Protein AF-A0A2V9G116-F1 (afdb_monomer_lite)

pLDDT: mean 85.33, std 14.87, range [39.41, 98.75]

Radius of gyration: 18.37 Å; chains: 1; bounding box: 46×44×52 Å

Sequence (158 aa):
MAGVRDARHLWVTPKASILTVVIGGFFIFPLTQMLLRLPGRRASLSRENPFNSLGMQIAFVLPFSMLLLVPVGLYNLNWFFPALMVLLGAHYLPFATLYGMPLFLYLAGILIAMGVVIAHYFSRTFSLGAWIAGLALFAFAWIGRSIATGEASAPSTH

Secondary structure (DSSP, 8-state):
--SSS-HHHHTTSHHHHHHHHHHHHHHHHHHHHHHHHTTT---SPPTT-TTHHHHHHHHHHHHHHGGGHHHHHHH-GGGHHHHHHHHHHHHHHHHHHHH--THHHHHHHHHHHHHHHHHHH-TT-TTHHHHHHHHHHHHHHHHHHHHHHHHHHS----

Foldseek 3Di:
DDDDPPPVVLCPDLVNVVVCCLVCLLCVVVVQCVVCPVVVDHPADDPPQPCRVVVVVLSVQLNVVLVVLVVVCVVAVLLSLLVSLQSVLVSLPVVCVSVVPCLSVVLSVQSNVVSVCCVPPVSVDNCPSVVSNVVSVVVSVVVVVVVVVVVVPDPPPD

Structure (mmCIF, N/CA/C/O backbone):
data_AF-A0A2V9G116-F1
#
_entry.id   AF-A0A2V9G116-F1
#
loop_
_atom_site.group_PDB
_atom_site.id
_atom_site.type_symbol
_atom_site.label_atom_id
_atom_site.label_alt_id
_atom_site.label_comp_id
_atom_site.label_asym_id
_atom_site.label_entity_id
_atom_site.label_seq_id
_atom_site.pdbx_PDB_ins_code
_atom_site.Cartn_x
_atom_site.Cartn_y
_atom_site.Cartn_z
_atom_site.occupancy
_atom_site.B_iso_or_equiv
_atom_site.auth_seq_id
_atom_site.auth_comp_id
_atom_site.auth_asym_id
_atom_site.auth_atom_id
_atom_site.pdbx_PDB_model_num
ATOM 1 N N . MET A 1 1 ? 15.321 29.891 -25.643 1.00 39.41 1 MET A N 1
ATOM 2 C CA . MET A 1 1 ? 13.952 29.509 -25.233 1.00 39.41 1 MET A CA 1
ATOM 3 C C . MET A 1 1 ? 13.977 28.070 -24.732 1.00 39.41 1 MET A C 1
ATOM 5 O O . MET A 1 1 ? 13.790 27.144 -25.506 1.00 39.41 1 MET A O 1
ATOM 9 N N . ALA A 1 2 ? 14.302 27.890 -23.454 1.00 49.66 2 ALA A N 1
ATOM 10 C CA . ALA A 1 2 ? 14.357 26.599 -22.774 1.00 49.66 2 ALA A CA 1
ATOM 11 C C . ALA A 1 2 ? 13.338 26.626 -21.626 1.00 49.66 2 ALA A C 1
ATOM 13 O O . ALA A 1 2 ? 13.222 27.657 -20.967 1.00 49.66 2 ALA A O 1
ATOM 14 N N . GLY A 1 3 ? 12.616 25.524 -21.393 1.00 50.41 3 GLY A N 1
ATOM 15 C CA . GLY A 1 3 ? 11.986 25.292 -20.085 1.00 50.41 3 GLY A CA 1
ATOM 16 C C . GLY A 1 3 ? 10.472 25.075 -20.000 1.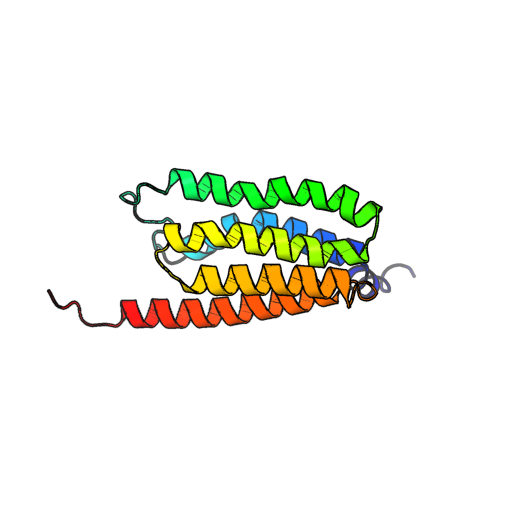00 50.41 3 GLY A C 1
ATOM 17 O O . GLY A 1 3 ? 9.950 25.189 -18.900 1.00 50.41 3 GLY A O 1
ATOM 18 N N . VAL A 1 4 ? 9.742 24.744 -21.078 1.00 53.97 4 VAL A N 1
ATOM 19 C CA . VAL A 1 4 ? 8.280 24.470 -20.968 1.00 53.97 4 VAL A CA 1
ATOM 20 C C . VAL A 1 4 ? 7.857 23.074 -21.472 1.00 53.97 4 VAL A C 1
ATOM 22 O O . VAL A 1 4 ? 6.670 22.778 -21.539 1.00 53.97 4 VAL A O 1
ATOM 25 N N . ARG A 1 5 ? 8.783 22.159 -21.808 1.00 51.56 5 ARG A N 1
ATOM 26 C CA . ARG A 1 5 ? 8.401 20.864 -22.422 1.00 51.56 5 ARG A CA 1
ATOM 27 C C . ARG A 1 5 ? 8.287 19.650 -21.493 1.00 51.56 5 ARG A C 1
ATOM 29 O O . ARG A 1 5 ? 7.553 18.731 -21.839 1.00 51.56 5 ARG A O 1
ATOM 36 N N . ASP A 1 6 ? 8.858 19.642 -20.292 1.00 50.06 6 ASP A N 1
ATOM 37 C CA . ASP A 1 6 ? 9.148 18.334 -19.668 1.00 50.06 6 ASP A CA 1
ATOM 38 C C . ASP A 1 6 ? 8.354 17.989 -18.408 1.00 50.06 6 ASP A C 1
ATOM 40 O O . ASP A 1 6 ? 8.608 16.965 -17.776 1.00 50.06 6 ASP A O 1
ATOM 44 N N . ALA A 1 7 ? 7.319 18.762 -18.068 1.00 49.69 7 ALA A N 1
ATOM 45 C CA . ALA A 1 7 ? 6.435 18.370 -16.975 1.00 49.69 7 ALA A CA 1
ATOM 46 C C . ALA A 1 7 ? 5.630 17.111 -17.323 1.00 49.69 7 ALA A C 1
ATOM 48 O O . ALA A 1 7 ? 5.372 16.324 -16.440 1.00 49.69 7 ALA A O 1
ATOM 49 N N . ARG A 1 8 ? 5.252 16.853 -18.582 1.00 45.34 8 ARG A N 1
ATOM 50 C CA . ARG A 1 8 ? 4.413 15.678 -18.914 1.00 45.34 8 ARG A CA 1
ATOM 51 C C . ARG A 1 8 ? 5.204 14.371 -18.984 1.00 45.34 8 ARG A C 1
ATOM 53 O O . ARG A 1 8 ? 4.679 13.330 -18.612 1.00 45.34 8 ARG A O 1
ATOM 60 N N . HIS A 1 9 ? 6.467 14.423 -19.409 1.00 48.75 9 HIS A N 1
ATOM 61 C CA . HIS A 1 9 ? 7.314 13.232 -19.513 1.00 48.75 9 HIS A CA 1
ATOM 62 C C . HIS A 1 9 ? 7.732 12.692 -18.145 1.00 48.75 9 HIS A C 1
ATOM 64 O O . HIS A 1 9 ? 7.753 11.476 -17.974 1.00 48.75 9 HIS A O 1
ATOM 70 N N . LEU A 1 10 ? 7.969 13.565 -17.156 1.00 46.88 10 LEU A N 1
ATOM 71 C CA . LEU A 1 10 ? 8.268 13.163 -15.777 1.00 46.88 10 LEU A CA 1
ATOM 72 C C . LEU A 1 10 ? 7.198 12.217 -15.210 1.00 46.88 10 LEU A C 1
ATOM 74 O O . LEU A 1 10 ? 7.551 11.178 -14.665 1.00 46.88 10 LEU A O 1
ATOM 78 N N . TRP A 1 11 ? 5.910 12.502 -15.425 1.00 48.00 11 TRP A N 1
ATOM 79 C CA . TRP A 1 11 ? 4.781 11.779 -14.816 1.00 48.00 11 TRP A CA 1
ATOM 80 C C . TRP A 1 11 ? 4.504 10.417 -15.463 1.00 48.00 11 TRP A C 1
ATOM 82 O O . TRP A 1 11 ? 3.747 9.620 -14.917 1.00 48.00 11 TRP A O 1
ATOM 92 N N . VAL A 1 12 ? 5.128 10.138 -16.609 1.00 61.66 12 VAL A N 1
ATOM 93 C CA . VAL A 1 12 ? 4.943 8.896 -17.378 1.00 61.66 12 VAL A CA 1
ATOM 94 C C . VAL A 1 12 ? 6.186 7.995 -17.288 1.00 61.66 12 VAL A C 1
ATOM 96 O O . VAL A 1 12 ? 6.236 6.929 -17.896 1.00 61.66 12 VAL A O 1
ATOM 99 N N . THR A 1 13 ? 7.205 8.372 -16.504 1.00 84.19 13 THR A N 1
ATOM 100 C CA . THR A 1 13 ? 8.379 7.507 -16.306 1.00 84.19 13 THR A CA 1
ATOM 101 C C . THR A 1 13 ? 8.172 6.499 -15.170 1.00 84.19 13 THR A C 1
ATOM 103 O O . THR A 1 13 ? 7.653 6.868 -14.112 1.00 84.19 13 THR A O 1
ATOM 106 N N . PRO A 1 14 ? 8.678 5.256 -15.304 1.00 88.31 14 PRO A N 1
ATOM 107 C CA . PRO A 1 14 ? 8.683 4.282 -14.212 1.00 88.31 14 PRO A CA 1
ATOM 108 C C . PRO A 1 14 ? 9.304 4.801 -12.912 1.00 88.31 14 PRO A C 1
ATOM 110 O O . PRO A 1 14 ? 8.814 4.515 -11.822 1.00 88.31 14 PRO A O 1
ATOM 113 N N . LYS A 1 15 ? 10.357 5.621 -13.028 1.00 90.06 15 LYS A N 1
ATOM 114 C CA . LYS A 1 15 ? 11.032 6.245 -11.883 1.00 90.06 15 LYS A CA 1
ATOM 115 C C . LYS A 1 15 ? 10.099 7.165 -11.103 1.00 90.06 15 LYS A C 1
ATOM 117 O O . LYS A 1 15 ? 10.081 7.088 -9.879 1.00 90.06 15 LYS A O 1
ATOM 122 N N . ALA A 1 16 ? 9.323 8.004 -11.787 1.00 90.19 16 ALA A N 1
ATOM 123 C CA . ALA A 1 16 ? 8.370 8.876 -11.114 1.00 90.19 16 ALA A CA 1
ATOM 124 C C . ALA A 1 16 ? 7.264 8.074 -10.429 1.00 90.19 16 ALA A C 1
ATOM 126 O O . ALA A 1 16 ? 6.972 8.349 -9.274 1.00 90.19 16 ALA A O 1
ATOM 127 N N . SER A 1 17 ? 6.717 7.036 -11.073 1.00 90.88 17 SER A N 1
ATOM 128 C CA . SER A 1 17 ? 5.700 6.180 -10.444 1.00 90.88 17 SER A CA 1
ATOM 129 C C . SER A 1 17 ? 6.214 5.507 -9.165 1.00 90.88 17 SER A C 1
ATOM 131 O O . SER A 1 17 ? 5.516 5.494 -8.151 1.00 90.88 17 SER A O 1
ATOM 133 N N . ILE A 1 18 ? 7.449 4.992 -9.193 1.00 93.81 18 ILE A N 1
ATOM 134 C CA . ILE A 1 18 ? 8.110 4.399 -8.022 1.00 93.81 18 ILE A CA 1
ATOM 135 C C . ILE A 1 18 ? 8.320 5.452 -6.932 1.00 93.81 18 ILE A C 1
ATOM 137 O O . ILE A 1 18 ? 7.982 5.223 -5.773 1.00 93.81 18 ILE A O 1
ATOM 141 N N . LEU A 1 19 ? 8.841 6.625 -7.291 1.00 93.00 19 LEU A N 1
ATOM 142 C CA . LEU A 1 19 ? 9.098 7.689 -6.327 1.00 93.00 19 LEU A CA 1
ATOM 143 C C . LEU A 1 19 ? 7.800 8.181 -5.676 1.00 93.00 19 LEU A C 1
ATOM 145 O O . LEU A 1 19 ? 7.748 8.340 -4.459 1.00 93.00 19 LEU A O 1
ATOM 149 N N . THR A 1 20 ? 6.739 8.360 -6.466 1.00 92.69 20 THR A N 1
ATOM 150 C CA . THR A 1 20 ? 5.417 8.754 -5.974 1.00 92.69 20 THR A CA 1
ATOM 151 C C . THR A 1 20 ? 4.873 7.742 -4.974 1.00 92.69 20 THR A C 1
ATOM 153 O O . THR A 1 20 ? 4.406 8.157 -3.916 1.00 92.69 20 THR A O 1
ATOM 156 N N . VAL A 1 21 ? 4.948 6.435 -5.256 1.00 92.69 21 VAL A N 1
ATOM 157 C CA . VAL A 1 21 ? 4.412 5.427 -4.326 1.00 92.69 21 VAL A CA 1
ATOM 158 C C . VAL A 1 21 ? 5.276 5.272 -3.074 1.00 92.69 21 VAL A C 1
ATOM 160 O O . VAL A 1 21 ? 4.731 5.100 -1.989 1.00 92.69 21 VAL A O 1
ATOM 163 N N . VAL A 1 22 ? 6.604 5.390 -3.186 1.00 92.38 22 VAL A N 1
ATOM 164 C CA . VAL A 1 22 ? 7.515 5.306 -2.032 1.00 92.38 22 VAL A CA 1
ATOM 165 C C . VAL A 1 22 ? 7.343 6.508 -1.112 1.00 92.38 22 VAL A C 1
ATOM 167 O O . VAL A 1 22 ? 7.107 6.333 0.082 1.00 92.38 22 VAL A O 1
ATOM 170 N N . ILE A 1 23 ? 7.400 7.726 -1.656 1.00 91.94 23 ILE A N 1
ATOM 171 C CA . ILE A 1 23 ? 7.212 8.945 -0.862 1.00 91.94 23 ILE A CA 1
ATOM 172 C C . ILE A 1 23 ? 5.778 8.996 -0.329 1.00 91.94 23 ILE A C 1
ATOM 174 O O . ILE A 1 23 ? 5.571 9.176 0.869 1.00 91.94 23 ILE A O 1
ATOM 178 N N . GLY A 1 24 ? 4.781 8.791 -1.192 1.00 90.12 24 GLY A N 1
ATOM 179 C CA . GLY A 1 24 ? 3.375 8.810 -0.797 1.00 90.12 24 GLY A CA 1
ATOM 180 C C . GLY A 1 24 ? 3.067 7.782 0.290 1.00 90.12 24 GLY A C 1
ATOM 181 O O . GLY A 1 24 ? 2.456 8.127 1.298 1.00 90.12 24 GLY A O 1
ATOM 182 N N . GLY A 1 25 ? 3.549 6.547 0.132 1.00 88.38 25 GLY A N 1
ATOM 183 C CA . GLY A 1 25 ? 3.375 5.472 1.106 1.00 88.38 25 GLY A CA 1
ATOM 184 C C . GLY A 1 25 ? 4.068 5.747 2.440 1.00 88.38 25 GLY A C 1
ATOM 185 O O . GLY A 1 25 ? 3.494 5.467 3.487 1.00 88.38 25 GLY A O 1
ATOM 186 N N . PHE A 1 26 ? 5.256 6.357 2.432 1.00 88.75 26 PHE A N 1
ATOM 187 C CA . PHE A 1 26 ? 5.960 6.711 3.668 1.00 88.75 26 PHE A CA 1
ATOM 188 C C . PHE A 1 26 ? 5.223 7.796 4.465 1.00 88.75 26 PHE A C 1
ATOM 190 O O . PHE A 1 26 ? 5.105 7.720 5.688 1.00 88.75 26 PHE A O 1
ATOM 197 N N . PHE A 1 27 ? 4.686 8.803 3.772 1.00 89.38 27 PHE A N 1
ATOM 198 C CA . PHE A 1 27 ? 4.029 9.941 4.415 1.00 89.38 27 PHE A CA 1
ATOM 199 C C . PHE A 1 27 ? 2.525 9.750 4.651 1.00 89.38 27 PHE A C 1
ATOM 201 O O . PHE A 1 27 ? 1.918 10.577 5.332 1.00 89.38 27 PHE A O 1
ATOM 208 N N . ILE A 1 28 ? 1.906 8.669 4.166 1.00 88.31 28 ILE A N 1
ATOM 209 C CA . ILE A 1 28 ? 0.450 8.494 4.269 1.00 88.31 28 ILE A CA 1
ATOM 210 C C . ILE A 1 28 ? -0.043 8.498 5.720 1.00 88.31 28 ILE A C 1
ATOM 212 O O . ILE A 1 28 ? -1.026 9.168 6.036 1.00 88.31 28 ILE A O 1
ATOM 216 N N . PHE A 1 29 ? 0.655 7.810 6.626 1.00 84.50 29 PHE A N 1
ATOM 217 C CA . PHE A 1 29 ? 0.275 7.732 8.034 1.00 84.50 29 PHE A CA 1
ATOM 218 C C . PHE A 1 29 ? 0.402 9.078 8.765 1.00 84.50 29 PHE A C 1
ATOM 220 O O . PHE A 1 29 ? -0.604 9.525 9.325 1.00 84.50 29 PHE A O 1
ATOM 227 N N . PRO A 1 30 ? 1.562 9.772 8.760 1.00 85.38 30 PRO A N 1
ATOM 228 C CA . PRO A 1 30 ? 1.671 11.065 9.431 1.00 85.38 30 PRO A CA 1
ATOM 229 C C . PRO A 1 30 ? 0.723 12.113 8.834 1.00 85.38 30 PRO A C 1
ATOM 231 O O . PRO A 1 30 ? 0.123 12.879 9.589 1.00 85.38 30 PRO A O 1
ATOM 234 N N . LEU A 1 31 ? 0.508 12.108 7.513 1.00 87.31 31 LEU A N 1
ATOM 235 C CA . LEU A 1 31 ? -0.465 12.996 6.872 1.00 87.31 31 LEU A CA 1
ATOM 236 C C . LEU A 1 31 ? -1.895 12.686 7.322 1.00 87.31 31 LEU A C 1
ATOM 238 O O . LEU A 1 31 ? -2.632 13.601 7.683 1.00 87.31 31 LEU A O 1
ATOM 242 N N . THR A 1 32 ? -2.276 11.409 7.380 1.00 84.62 32 THR A N 1
ATOM 243 C CA . THR A 1 32 ? -3.601 10.998 7.870 1.00 84.62 32 THR A CA 1
ATOM 244 C C . THR A 1 32 ? -3.800 11.410 9.327 1.00 84.62 32 THR A C 1
ATOM 246 O O . THR A 1 32 ? -4.832 11.981 9.671 1.00 84.62 32 THR A O 1
ATOM 249 N N . GLN A 1 33 ? -2.799 11.199 10.185 1.00 82.94 33 GLN A N 1
ATOM 250 C CA . GLN A 1 33 ? -2.839 11.635 11.584 1.00 82.94 33 GLN A CA 1
ATOM 251 C C . GLN A 1 33 ? -2.988 13.155 11.712 1.00 82.94 33 GLN A C 1
ATOM 253 O O . GLN A 1 33 ? -3.760 13.621 12.549 1.00 82.94 33 GLN A O 1
ATOM 258 N N . MET A 1 34 ? -2.285 13.932 10.885 1.00 86.00 34 MET A N 1
ATOM 259 C CA . MET A 1 34 ? -2.404 15.390 10.868 1.00 86.00 34 MET A CA 1
ATOM 260 C C . MET A 1 34 ? -3.811 15.828 10.445 1.00 86.00 34 MET A C 1
ATOM 262 O O . MET A 1 34 ? -4.439 16.623 11.142 1.00 86.00 34 MET A O 1
ATOM 266 N N . LEU A 1 35 ? -4.338 15.256 9.358 1.00 85.50 35 LEU A N 1
ATOM 267 C CA . LEU A 1 35 ? -5.672 15.567 8.839 1.00 85.50 35 LEU A CA 1
ATOM 268 C C . LEU A 1 35 ? -6.784 15.197 9.829 1.00 85.50 35 LEU A C 1
ATOM 270 O O . LEU A 1 35 ? -7.711 15.978 10.023 1.00 85.50 35 LEU A O 1
ATOM 274 N N . LEU A 1 36 ? -6.676 14.047 10.500 1.00 82.31 36 LEU A N 1
ATOM 275 C CA . LEU A 1 36 ? -7.649 13.601 11.505 1.00 82.31 36 LEU A CA 1
ATOM 276 C C . LEU A 1 36 ? -7.636 14.445 12.787 1.00 82.31 36 LEU A C 1
ATOM 278 O O . LEU A 1 36 ? -8.622 14.437 13.523 1.00 82.31 36 LEU A O 1
ATOM 282 N N . ARG A 1 37 ? -6.546 15.170 13.064 1.00 80.62 37 ARG A N 1
ATOM 283 C CA . ARG A 1 37 ? -6.446 16.081 14.214 1.00 80.62 37 ARG A CA 1
ATOM 284 C C . ARG A 1 37 ? -7.064 17.454 13.948 1.00 80.62 37 ARG A C 1
ATOM 286 O O . ARG A 1 37 ? -7.436 18.114 14.913 1.00 80.62 37 ARG A O 1
ATOM 293 N N . LEU A 1 38 ? -7.225 17.873 12.686 1.00 82.69 38 LEU A N 1
ATOM 294 C CA . LEU A 1 38 ? -7.829 19.171 12.338 1.00 82.69 38 LEU A CA 1
ATOM 295 C C . LEU A 1 38 ? -9.242 19.368 12.928 1.00 82.69 38 LEU A C 1
ATOM 297 O O . LEU A 1 38 ? -9.512 20.453 13.435 1.00 82.69 38 LEU A O 1
ATOM 301 N N . PRO A 1 39 ? -10.131 18.353 12.961 1.00 76.69 39 PRO A N 1
ATOM 302 C CA . PRO A 1 39 ? -11.451 18.463 13.587 1.00 76.69 39 PRO A CA 1
ATOM 303 C C . PRO A 1 39 ? -11.447 18.326 15.123 1.00 76.69 39 PRO A C 1
ATOM 305 O O . PRO A 1 39 ? -12.514 18.163 15.710 1.00 76.69 39 PRO A O 1
ATOM 308 N N . GLY A 1 40 ? -10.283 18.292 15.787 1.00 60.69 40 GLY A N 1
ATOM 309 C CA . GLY A 1 40 ? -10.174 18.135 17.246 1.00 60.69 40 GLY A CA 1
ATOM 310 C C . GLY A 1 40 ? -10.463 16.723 17.781 1.00 60.69 40 GLY A C 1
ATOM 311 O O . GLY A 1 40 ? -10.530 16.521 18.993 1.00 60.69 40 GLY A O 1
ATOM 312 N N . ARG A 1 41 ? -10.629 15.722 16.905 1.00 61.84 41 ARG A N 1
ATOM 313 C CA . ARG A 1 41 ? -10.866 14.323 17.298 1.00 61.84 41 ARG A CA 1
ATOM 314 C C . ARG A 1 41 ? -9.552 13.599 17.604 1.00 61.84 41 ARG A C 1
ATOM 316 O O . ARG A 1 41 ? -8.504 13.892 17.029 1.00 61.84 41 ARG A O 1
ATOM 323 N N . ARG A 1 42 ? -9.604 12.612 18.509 1.00 57.97 42 ARG A N 1
ATOM 324 C CA . ARG A 1 42 ? -8.471 11.704 18.753 1.00 57.97 42 ARG A CA 1
ATOM 325 C C . ARG A 1 42 ? -8.229 10.872 17.490 1.00 57.97 42 ARG A C 1
ATOM 327 O O . ARG A 1 42 ? -9.095 10.112 17.081 1.00 57.97 42 ARG A O 1
ATOM 334 N N . ALA A 1 43 ? -7.051 11.029 16.890 1.00 58.66 43 ALA A N 1
ATOM 335 C CA . ALA A 1 43 ? -6.625 10.295 15.695 1.00 58.66 43 ALA A CA 1
ATOM 336 C C . ALA A 1 43 ? -5.980 8.929 16.010 1.00 58.66 43 ALA A C 1
ATOM 338 O O . ALA A 1 43 ? -5.649 8.175 15.096 1.00 58.66 43 ALA A O 1
ATOM 339 N N . SER A 1 44 ? -5.774 8.617 17.296 1.00 63.22 44 SER A N 1
ATOM 340 C CA . SER A 1 44 ? -5.231 7.337 17.748 1.00 63.22 44 SER A CA 1
ATOM 341 C C . SER A 1 44 ? -6.347 6.358 18.101 1.00 63.22 44 SER A C 1
ATOM 343 O O . SER A 1 44 ? -7.422 6.763 18.545 1.00 63.22 44 SER A O 1
ATOM 345 N N . LEU A 1 45 ? -6.036 5.065 18.005 1.00 65.94 45 LEU A N 1
ATOM 346 C CA . LEU A 1 45 ? -6.779 4.009 18.692 1.00 65.94 45 LEU A CA 1
ATOM 347 C C . LEU A 1 45 ? -6.963 4.353 20.186 1.00 65.94 45 LEU A C 1
ATOM 349 O O . LEU A 1 45 ? -6.218 5.173 20.747 1.00 65.94 45 LEU A O 1
ATOM 353 N N . SER A 1 46 ? -7.968 3.748 20.832 1.00 64.19 46 SER A N 1
ATOM 354 C CA . SER A 1 46 ? -8.208 3.965 22.263 1.00 64.19 46 SER A CA 1
ATOM 355 C C . SER A 1 46 ? -6.939 3.638 23.056 1.00 64.19 46 SER A C 1
ATOM 357 O O . SER A 1 46 ? -6.214 2.698 22.732 1.00 64.19 46 SER A O 1
ATOM 359 N N . ARG A 1 47 ? -6.638 4.422 24.100 1.00 60.03 47 ARG A N 1
ATOM 360 C CA . ARG A 1 47 ? -5.453 4.177 24.946 1.00 60.03 47 ARG A CA 1
ATOM 361 C C . ARG A 1 47 ? -5.491 2.801 25.620 1.00 60.03 47 ARG A C 1
ATOM 363 O O . ARG A 1 47 ? -4.440 2.271 25.951 1.00 60.03 47 ARG A O 1
ATOM 370 N N . GLU A 1 48 ? -6.688 2.244 25.769 1.00 68.62 48 GLU A N 1
ATOM 371 C CA . GLU A 1 48 ? -6.966 0.924 26.336 1.00 68.62 48 GLU A CA 1
ATOM 372 C C . GLU A 1 48 ? -6.703 -0.227 25.355 1.00 68.62 48 GLU A C 1
ATOM 374 O O . GLU A 1 48 ? -6.677 -1.377 25.779 1.00 68.62 48 GLU A O 1
ATOM 379 N N . ASN A 1 49 ? -6.481 0.046 24.061 1.00 69.00 49 ASN A N 1
ATOM 380 C CA . ASN A 1 49 ? -6.161 -1.007 23.102 1.00 69.00 49 ASN A CA 1
ATOM 381 C C . ASN A 1 49 ? -4.752 -1.576 23.390 1.00 69.00 49 ASN A C 1
ATOM 383 O O . ASN A 1 49 ? -3.756 -0.861 23.198 1.00 69.00 49 ASN A O 1
ATOM 387 N N . PRO A 1 50 ? -4.634 -2.860 23.791 1.00 73.56 50 PRO A N 1
ATOM 388 C CA . PRO A 1 50 ? -3.348 -3.474 24.123 1.00 73.56 50 PRO A CA 1
ATOM 389 C C . PRO A 1 50 ? -2.406 -3.567 22.911 1.00 73.56 50 PRO A C 1
ATOM 391 O O . PRO A 1 50 ? -1.195 -3.716 23.071 1.00 73.56 50 PRO A O 1
ATOM 394 N N . PHE A 1 51 ? -2.931 -3.417 21.691 1.00 75.75 51 PHE A N 1
ATOM 395 C CA . PHE A 1 51 ? -2.182 -3.495 20.439 1.00 75.75 51 PHE A CA 1
ATOM 396 C C . PHE A 1 51 ? -1.660 -2.145 19.931 1.00 75.75 51 PHE A C 1
ATOM 398 O O . PHE A 1 51 ? -1.126 -2.080 18.827 1.00 75.75 51 PHE A O 1
ATOM 405 N N . ASN A 1 52 ? -1.742 -1.061 20.709 1.00 73.44 52 ASN A N 1
ATOM 406 C CA . ASN A 1 52 ? -1.224 0.248 20.282 1.00 73.44 52 ASN A CA 1
ATOM 407 C C . ASN A 1 52 ? 0.266 0.220 19.896 1.00 73.44 52 ASN A C 1
ATOM 409 O O . ASN A 1 52 ? 0.651 0.754 18.855 1.00 73.44 52 ASN A O 1
ATOM 413 N N . SER A 1 53 ? 1.099 -0.441 20.706 1.00 77.12 53 SER A N 1
ATOM 414 C CA . SER A 1 53 ? 2.527 -0.630 20.398 1.00 77.12 53 SER A CA 1
ATOM 415 C C . SER A 1 53 ? 2.723 -1.485 19.140 1.00 77.12 53 SER A C 1
ATOM 417 O O . SER A 1 53 ? 3.581 -1.193 18.306 1.00 77.12 53 SER A O 1
ATOM 419 N N . LEU A 1 54 ? 1.865 -2.493 18.950 1.00 81.75 54 LEU A N 1
ATOM 420 C CA . LEU A 1 54 ? 1.887 -3.359 17.776 1.00 81.75 54 LEU A CA 1
ATOM 421 C C . LEU A 1 54 ? 1.522 -2.588 16.499 1.00 81.75 54 LEU A C 1
ATOM 423 O O . LEU A 1 54 ? 2.173 -2.769 15.476 1.00 81.75 54 LEU A O 1
ATOM 427 N N . GLY A 1 55 ? 0.554 -1.670 16.562 1.00 81.62 55 GLY A N 1
ATOM 428 C CA . GLY A 1 55 ? 0.177 -0.812 15.436 1.00 81.62 55 GLY A CA 1
ATOM 429 C C . GLY A 1 55 ? 1.340 0.025 14.904 1.00 81.62 55 GLY A C 1
ATOM 430 O O . GLY A 1 55 ? 1.538 0.102 13.692 1.00 81.62 55 GLY A O 1
ATOM 431 N N . MET A 1 56 ? 2.159 0.584 15.800 1.00 81.88 56 MET A N 1
ATOM 432 C CA . MET A 1 56 ? 3.373 1.309 15.407 1.00 81.88 56 MET A CA 1
ATOM 433 C C . MET A 1 56 ? 4.408 0.393 14.751 1.00 81.88 56 MET A C 1
ATOM 435 O O . MET A 1 56 ? 5.001 0.778 13.747 1.00 81.88 56 MET A O 1
ATOM 439 N N . GLN A 1 57 ? 4.606 -0.821 15.268 1.00 87.50 57 GLN A N 1
ATOM 440 C CA . GLN A 1 57 ? 5.510 -1.793 14.646 1.00 87.50 57 GLN A CA 1
ATOM 441 C C . GLN A 1 57 ? 5.028 -2.170 13.240 1.00 87.50 57 GLN A C 1
ATOM 443 O O . GLN A 1 57 ? 5.807 -2.096 12.292 1.00 87.50 57 GLN A O 1
ATOM 448 N N . ILE A 1 58 ? 3.735 -2.479 13.086 1.00 89.19 58 ILE A N 1
ATOM 449 C CA . ILE A 1 58 ? 3.108 -2.808 11.796 1.00 89.19 58 ILE A CA 1
ATOM 450 C C . ILE A 1 58 ? 3.304 -1.670 10.788 1.00 89.19 58 ILE A C 1
ATOM 452 O O . ILE A 1 58 ? 3.654 -1.937 9.638 1.00 89.19 58 ILE A O 1
ATOM 456 N N . ALA A 1 59 ? 3.138 -0.410 11.210 1.00 86.06 59 ALA A N 1
ATOM 457 C CA . ALA A 1 59 ? 3.324 0.758 10.347 1.00 86.06 59 ALA A CA 1
ATOM 458 C C . ALA A 1 59 ? 4.732 0.830 9.729 1.00 86.06 59 ALA A C 1
ATOM 460 O O . ALA A 1 59 ? 4.873 1.255 8.584 1.00 86.06 59 ALA A O 1
ATOM 461 N N . PHE A 1 60 ? 5.763 0.372 10.446 1.00 88.81 60 PHE A N 1
ATOM 462 C CA . PHE A 1 60 ? 7.138 0.336 9.942 1.00 88.81 60 PHE A CA 1
ATOM 463 C C . PHE A 1 60 ? 7.474 -0.910 9.110 1.00 88.81 60 PHE A C 1
ATOM 465 O O . PHE A 1 60 ? 8.421 -0.863 8.322 1.00 88.81 60 PHE A O 1
ATOM 472 N N . VAL A 1 61 ? 6.698 -1.996 9.218 1.00 92.44 61 VAL A N 1
ATOM 473 C CA . VAL A 1 61 ? 6.940 -3.233 8.449 1.00 92.44 61 VAL A CA 1
ATOM 474 C C . VAL A 1 61 ? 6.948 -2.955 6.949 1.00 92.44 61 VAL A C 1
ATOM 476 O O . VAL A 1 61 ? 7.872 -3.379 6.255 1.00 92.44 61 VAL A O 1
ATOM 479 N N . LEU A 1 62 ? 5.953 -2.223 6.438 1.00 93.75 62 LEU A N 1
ATOM 480 C CA . LEU A 1 62 ? 5.858 -1.976 5.002 1.00 93.75 62 LEU A CA 1
ATOM 481 C C . LEU A 1 62 ? 7.033 -1.122 4.483 1.00 93.75 62 LEU A C 1
ATOM 483 O O . LEU A 1 62 ? 7.743 -1.627 3.615 1.00 93.75 62 LEU A O 1
ATOM 487 N N . PRO A 1 63 ? 7.331 0.081 5.020 1.00 91.31 63 PRO A N 1
ATOM 488 C CA . PRO A 1 63 ? 8.484 0.876 4.591 1.00 91.31 63 PRO A CA 1
ATOM 489 C C . PRO A 1 63 ? 9.812 0.115 4.598 1.00 91.31 63 PRO A C 1
ATOM 491 O O . PRO A 1 63 ? 10.585 0.228 3.648 1.00 91.31 63 PRO A O 1
ATOM 494 N N . PHE A 1 64 ? 10.075 -0.694 5.630 1.00 92.19 64 PHE A N 1
ATOM 495 C CA . PHE A 1 64 ? 11.304 -1.487 5.676 1.00 92.19 64 PHE A CA 1
ATOM 496 C C . PHE A 1 64 ? 11.293 -2.638 4.669 1.00 92.19 64 PHE A C 1
ATOM 498 O O . PHE A 1 64 ? 12.294 -2.861 3.989 1.00 92.19 64 PHE A O 1
ATOM 505 N N . SER A 1 65 ? 10.163 -3.326 4.497 1.00 93.31 65 SER A N 1
ATOM 506 C CA . SER A 1 65 ? 10.042 -4.382 3.483 1.00 93.31 65 SER A CA 1
ATOM 507 C C . SER A 1 65 ? 10.186 -3.848 2.053 1.00 93.31 65 SER A C 1
ATOM 509 O O . SER A 1 65 ? 10.721 -4.541 1.190 1.00 93.31 65 SER A O 1
ATOM 511 N N . MET A 1 66 ? 9.798 -2.593 1.798 1.00 93.00 66 MET A N 1
ATOM 512 C CA . MET A 1 66 ? 9.938 -1.955 0.486 1.00 93.00 66 MET A CA 1
ATOM 513 C C . MET A 1 66 ? 11.397 -1.795 0.044 1.00 93.00 66 MET A C 1
ATOM 515 O O . MET A 1 66 ? 11.643 -1.682 -1.155 1.00 93.00 66 MET A O 1
ATOM 519 N N . LEU A 1 67 ? 12.377 -1.856 0.956 1.00 93.56 67 LEU A N 1
ATOM 520 C CA . LEU A 1 67 ? 13.796 -1.904 0.583 1.00 93.56 67 LEU A CA 1
ATOM 521 C C . LEU A 1 67 ? 14.109 -3.119 -0.311 1.00 93.56 6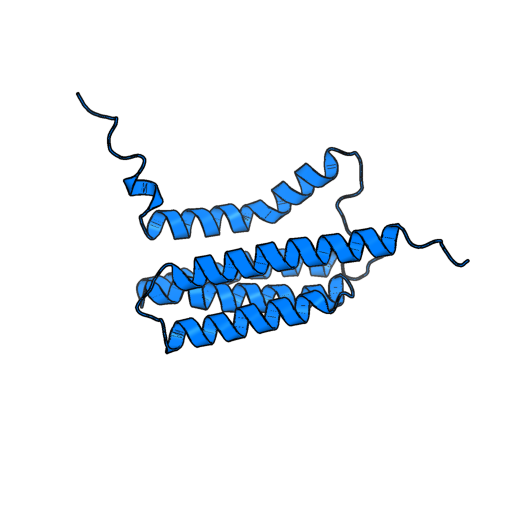7 LEU A C 1
ATOM 523 O O . LEU A 1 67 ? 14.935 -3.016 -1.216 1.00 93.56 67 LEU A O 1
ATOM 527 N N . LEU A 1 68 ? 13.392 -4.237 -0.133 1.00 95.31 68 LEU A N 1
ATOM 528 C CA . LEU A 1 68 ? 13.517 -5.428 -0.982 1.00 95.31 68 LEU A CA 1
ATOM 529 C C . LEU A 1 68 ? 12.995 -5.206 -2.408 1.00 95.31 68 LEU A C 1
ATOM 531 O O . LEU A 1 68 ? 13.357 -5.953 -3.315 1.00 95.31 68 LEU A O 1
ATOM 535 N N . LEU A 1 69 ? 12.192 -4.168 -2.654 1.00 95.94 69 LEU A N 1
ATOM 536 C CA . LEU A 1 69 ? 11.732 -3.849 -4.006 1.00 95.94 69 LEU A CA 1
ATOM 537 C C . LEU A 1 69 ? 12.845 -3.268 -4.883 1.00 95.94 69 LEU A C 1
ATOM 539 O O . LEU A 1 69 ? 12.720 -3.302 -6.106 1.00 95.94 69 LEU A O 1
ATOM 543 N N . VAL A 1 70 ? 13.940 -2.774 -4.291 1.00 95.25 70 VAL A N 1
ATOM 544 C CA . VAL A 1 70 ? 15.115 -2.306 -5.041 1.00 95.25 70 VAL A CA 1
ATOM 545 C C . VAL A 1 70 ? 15.740 -3.452 -5.847 1.00 95.25 70 VAL A C 1
ATOM 547 O O . VAL A 1 70 ? 15.749 -3.347 -7.074 1.00 95.25 70 VAL A O 1
ATOM 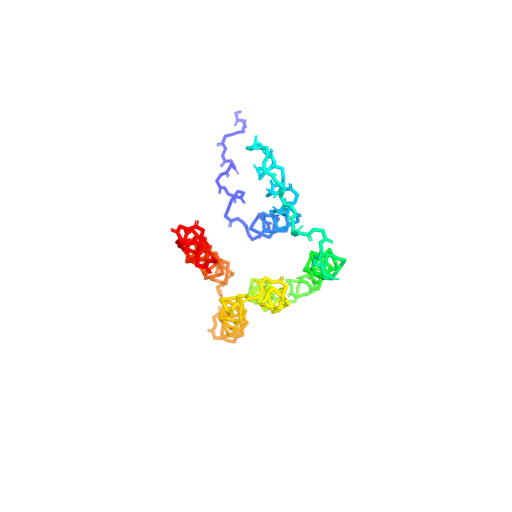550 N N . PRO A 1 71 ? 16.210 -4.563 -5.241 1.00 96.62 71 PRO A N 1
ATOM 551 C CA . PRO A 1 71 ? 16.756 -5.676 -6.015 1.00 96.62 71 PRO A CA 1
ATOM 552 C C . PRO A 1 71 ? 15.719 -6.321 -6.945 1.00 96.62 71 PRO A C 1
ATOM 554 O O . PRO A 1 71 ? 16.072 -6.693 -8.061 1.00 96.62 71 PRO A O 1
ATOM 557 N N . VAL A 1 72 ? 14.439 -6.388 -6.554 1.00 96.25 72 VAL A N 1
ATOM 558 C CA . VAL A 1 72 ? 13.363 -6.886 -7.436 1.00 96.25 72 VAL A CA 1
ATOM 559 C C . VAL A 1 72 ? 13.233 -6.025 -8.694 1.00 96.25 72 VAL A C 1
ATOM 561 O O . VAL A 1 72 ? 13.210 -6.558 -9.800 1.00 96.25 72 VAL A O 1
ATOM 564 N N . GLY A 1 73 ? 13.189 -4.699 -8.545 1.00 94.19 73 GLY A N 1
ATOM 565 C CA . GLY A 1 73 ? 13.079 -3.768 -9.667 1.00 94.19 73 GLY A CA 1
ATOM 566 C C . GLY A 1 73 ? 14.329 -3.727 -10.550 1.00 94.19 73 GLY A C 1
ATOM 567 O O . GLY A 1 73 ? 14.205 -3.526 -11.757 1.00 94.19 73 GLY A O 1
ATOM 568 N N . LEU A 1 74 ? 15.517 -3.946 -9.972 1.00 95.06 74 LEU A N 1
ATOM 569 C CA . LEU A 1 74 ? 16.772 -4.079 -10.721 1.00 95.06 74 LEU A CA 1
ATOM 570 C C . LEU A 1 74 ? 16.824 -5.382 -11.531 1.00 95.06 74 LEU A C 1
ATOM 572 O O . LEU A 1 74 ? 17.351 -5.377 -12.640 1.00 95.06 74 LEU A O 1
ATOM 576 N N . TYR A 1 75 ? 16.265 -6.475 -11.002 1.00 95.94 75 TYR A N 1
ATOM 577 C CA . TYR A 1 75 ? 16.155 -7.748 -11.715 1.00 95.94 75 TYR A CA 1
ATOM 578 C C . TYR A 1 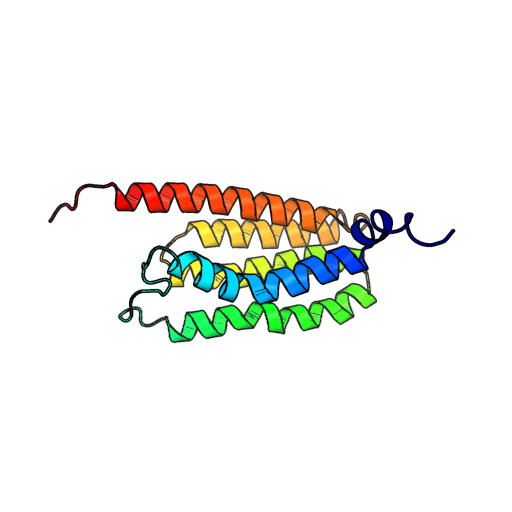75 ? 15.114 -7.685 -12.839 1.00 95.94 75 TYR A C 1
ATOM 580 O O . TYR A 1 75 ? 15.392 -8.051 -13.980 1.00 95.94 75 TYR A O 1
ATOM 588 N N . ASN A 1 76 ? 13.909 -7.207 -12.526 1.00 94.25 76 ASN A N 1
ATOM 589 C CA . ASN A 1 76 ? 12.849 -6.994 -13.500 1.00 94.25 76 ASN A CA 1
ATOM 590 C C . ASN A 1 76 ? 11.923 -5.867 -13.037 1.00 94.25 76 ASN A C 1
ATOM 592 O O . ASN A 1 76 ? 11.120 -6.023 -12.116 1.00 94.25 76 ASN A O 1
ATOM 596 N N . LEU A 1 77 ? 11.982 -4.737 -13.739 1.00 94.25 77 LEU A N 1
ATOM 597 C CA . LEU A 1 77 ? 11.214 -3.546 -13.390 1.00 94.25 77 LEU A CA 1
ATOM 598 C C . LEU A 1 77 ? 9.697 -3.797 -13.354 1.00 94.25 77 LEU A C 1
ATOM 600 O O . LEU A 1 77 ? 9.002 -3.226 -12.515 1.00 94.25 77 LEU A O 1
ATOM 604 N N . ASN A 1 78 ? 9.176 -4.685 -14.206 1.00 95.56 78 ASN A N 1
ATOM 605 C CA . ASN A 1 78 ? 7.747 -5.008 -14.243 1.00 95.56 78 ASN A CA 1
ATOM 606 C C . ASN A 1 78 ? 7.276 -5.820 -13.027 1.00 95.56 78 ASN A C 1
ATOM 608 O O . ASN A 1 78 ? 6.073 -5.948 -12.810 1.00 95.56 78 ASN A O 1
ATOM 612 N N . TRP A 1 79 ? 8.193 -6.354 -12.218 1.00 96.69 79 TRP A N 1
ATOM 613 C CA . TRP A 1 79 ? 7.862 -7.052 -10.975 1.00 96.69 79 TRP A CA 1
ATOM 614 C C . TRP A 1 79 ? 7.736 -6.117 -9.775 1.00 96.69 79 TRP A C 1
ATOM 616 O O . TRP A 1 79 ? 7.215 -6.538 -8.745 1.00 96.69 79 TRP A O 1
ATOM 626 N N . PHE A 1 80 ? 8.129 -4.846 -9.908 1.00 97.00 80 PHE A N 1
ATOM 627 C CA . PHE A 1 80 ? 8.080 -3.878 -8.813 1.00 97.00 80 PHE A CA 1
ATOM 628 C C . PHE A 1 80 ? 6.674 -3.749 -8.204 1.00 97.00 80 PHE A C 1
ATOM 630 O O . PHE A 1 80 ? 6.490 -3.967 -7.009 1.00 97.00 80 PHE A O 1
ATOM 637 N N . PHE A 1 81 ? 5.665 -3.417 -9.018 1.00 97.31 81 PHE A N 1
ATOM 638 C CA . PHE A 1 81 ? 4.300 -3.211 -8.525 1.00 97.31 81 PHE A CA 1
ATOM 639 C C . PHE A 1 81 ? 3.605 -4.501 -8.073 1.00 97.31 81 PHE A C 1
ATOM 641 O O . PHE A 1 81 ? 2.989 -4.476 -7.010 1.00 97.31 81 PHE A O 1
ATOM 648 N N . PRO A 1 82 ? 3.712 -5.631 -8.795 1.00 97.88 82 PRO A N 1
ATOM 649 C CA . PRO A 1 82 ? 3.199 -6.913 -8.314 1.00 97.88 82 PRO A CA 1
ATOM 650 C C . PRO A 1 82 ? 3.813 -7.347 -6.975 1.00 97.88 82 PRO A C 1
ATOM 652 O O . PRO A 1 82 ? 3.090 -7.789 -6.085 1.00 97.88 82 PRO A O 1
ATOM 655 N N . ALA A 1 83 ? 5.123 -7.160 -6.784 1.00 97.94 83 ALA A N 1
ATOM 656 C CA . ALA A 1 83 ? 5.775 -7.439 -5.506 1.00 97.94 83 ALA A CA 1
ATOM 657 C C . ALA A 1 83 ? 5.303 -6.476 -4.405 1.00 97.94 83 ALA A C 1
ATOM 659 O O . ALA A 1 83 ? 5.006 -6.911 -3.292 1.00 97.94 83 ALA A O 1
ATOM 660 N N . LEU A 1 84 ? 5.154 -5.184 -4.721 1.00 97.94 84 LEU A N 1
ATOM 661 C CA . LEU A 1 84 ? 4.581 -4.207 -3.795 1.00 97.94 84 LEU A CA 1
ATOM 662 C C . LEU A 1 84 ? 3.150 -4.583 -3.387 1.00 97.94 84 LEU A C 1
ATOM 664 O O . LEU A 1 84 ? 2.819 -4.436 -2.217 1.00 97.94 84 LEU A O 1
ATOM 668 N N . MET A 1 85 ? 2.318 -5.098 -4.298 1.00 98.31 85 MET A N 1
ATOM 669 C CA . MET A 1 85 ? 0.968 -5.577 -3.968 1.00 98.31 85 MET A CA 1
ATOM 670 C C . MET A 1 85 ? 0.994 -6.697 -2.930 1.00 98.31 85 MET A C 1
ATOM 672 O O . MET A 1 85 ? 0.197 -6.673 -1.996 1.00 98.31 85 MET A O 1
ATOM 676 N N . VAL A 1 86 ? 1.926 -7.645 -3.054 1.00 98.50 86 VAL A N 1
ATOM 677 C CA . VAL A 1 86 ? 2.074 -8.739 -2.085 1.00 98.50 86 VAL A CA 1
ATOM 678 C C . VAL A 1 86 ? 2.520 -8.206 -0.723 1.00 98.50 86 VAL A C 1
ATOM 680 O O . VAL A 1 86 ? 1.894 -8.531 0.285 1.00 98.50 86 VAL A O 1
ATOM 683 N N . LEU A 1 87 ? 3.546 -7.347 -0.683 1.00 97.88 87 LEU A N 1
ATOM 684 C CA . LEU A 1 87 ? 4.018 -6.731 0.566 1.00 97.88 87 LEU A CA 1
ATOM 685 C C . LEU A 1 87 ? 2.926 -5.888 1.232 1.00 97.88 87 LEU A C 1
ATOM 687 O O . LEU A 1 87 ? 2.713 -5.977 2.441 1.00 97.88 87 LEU A O 1
ATOM 691 N N . LEU A 1 88 ? 2.202 -5.103 0.437 1.00 97.19 88 LEU A N 1
ATOM 692 C CA . LEU A 1 88 ? 1.108 -4.265 0.905 1.00 97.19 88 LEU A CA 1
ATOM 693 C C . LEU A 1 88 ? -0.063 -5.109 1.422 1.00 97.19 88 LEU A C 1
ATOM 695 O O . LEU A 1 88 ? -0.590 -4.825 2.491 1.00 97.19 88 LEU A O 1
ATOM 699 N N . GLY A 1 89 ? -0.447 -6.172 0.715 1.00 97.62 89 GLY A N 1
ATOM 700 C CA . GLY A 1 89 ? -1.482 -7.094 1.176 1.00 97.62 89 GLY A CA 1
ATOM 701 C C . GLY A 1 89 ? -1.096 -7.798 2.479 1.00 97.62 89 GLY A C 1
ATOM 702 O O . GLY A 1 89 ? -1.897 -7.835 3.410 1.00 97.62 89 GLY A O 1
ATOM 703 N N . ALA A 1 90 ? 0.149 -8.267 2.602 1.00 97.31 90 ALA A N 1
ATOM 704 C CA . ALA A 1 90 ? 0.659 -8.846 3.846 1.00 97.31 90 ALA A CA 1
ATOM 705 C C . ALA A 1 90 ? 0.650 -7.832 5.003 1.00 97.31 90 ALA A C 1
ATOM 707 O O . ALA A 1 90 ? 0.294 -8.180 6.128 1.00 97.31 90 ALA A O 1
ATOM 708 N N . HIS A 1 91 ? 0.963 -6.565 4.719 1.00 95.00 91 HIS A N 1
ATOM 709 C CA . HIS A 1 91 ? 0.862 -5.469 5.682 1.00 95.00 91 HIS A CA 1
ATOM 710 C C . HIS A 1 91 ? -0.578 -5.224 6.172 1.00 95.00 91 HIS A C 1
ATOM 712 O O . HIS A 1 91 ? -0.755 -4.775 7.303 1.00 95.00 91 HIS A O 1
ATOM 718 N N . TYR A 1 92 ? -1.607 -5.568 5.385 1.00 94.81 92 TYR A N 1
ATOM 719 C CA . TYR A 1 92 ? -3.009 -5.450 5.804 1.00 94.81 92 TYR A CA 1
ATOM 720 C C . TYR A 1 92 ? -3.507 -6.593 6.702 1.00 94.81 92 TYR A C 1
ATOM 722 O O . TYR A 1 92 ? -4.501 -6.400 7.403 1.00 94.81 92 TYR A O 1
ATOM 730 N N . LEU A 1 93 ? -2.842 -7.755 6.750 1.00 95.19 93 LEU A N 1
ATOM 731 C CA . LEU A 1 93 ? -3.297 -8.887 7.576 1.00 95.19 93 LEU A CA 1
ATOM 732 C C . LEU A 1 93 ? -3.428 -8.542 9.073 1.00 95.19 93 LEU A C 1
ATOM 734 O O . LEU A 1 93 ? -4.484 -8.818 9.647 1.00 95.19 93 LEU A O 1
ATOM 738 N N . PRO A 1 94 ? -2.438 -7.894 9.724 1.00 92.56 94 PRO A N 1
ATOM 739 C CA . PRO A 1 94 ? -2.539 -7.557 11.143 1.00 92.56 94 PRO A CA 1
ATOM 740 C C . PRO A 1 94 ? -3.666 -6.565 11.461 1.00 92.56 94 PRO A C 1
ATOM 742 O O . PRO A 1 94 ? -4.155 -6.530 12.591 1.00 92.56 94 PRO A O 1
ATOM 745 N N . PHE A 1 95 ? -4.105 -5.768 10.481 1.00 90.06 95 PHE A N 1
ATOM 746 C CA . PHE A 1 95 ? -5.175 -4.789 10.673 1.00 90.06 95 PHE A CA 1
ATOM 747 C C . PHE A 1 95 ? -6.546 -5.425 10.894 1.00 90.06 95 PHE A C 1
ATOM 749 O O . PHE A 1 95 ? -7.379 -4.823 11.571 1.00 90.06 95 PHE A O 1
ATOM 756 N N . ALA A 1 96 ? -6.759 -6.658 10.430 1.00 91.25 96 ALA A N 1
ATOM 757 C CA . ALA A 1 96 ? -7.967 -7.406 10.762 1.00 91.25 96 ALA A CA 1
ATOM 758 C C . ALA A 1 96 ? -8.109 -7.599 12.279 1.00 91.25 96 ALA A C 1
ATOM 760 O O . ALA A 1 96 ? -9.181 -7.371 12.830 1.00 91.25 96 ALA A O 1
ATOM 761 N N . THR A 1 97 ? -7.013 -7.936 12.961 1.00 87.44 97 THR A N 1
ATOM 762 C CA . THR A 1 97 ? -6.983 -8.095 14.422 1.00 87.44 97 THR A CA 1
ATOM 763 C C . THR A 1 97 ? -6.958 -6.746 15.134 1.00 87.44 97 THR A C 1
ATOM 765 O O . THR A 1 97 ? -7.684 -6.546 16.103 1.00 87.44 97 THR A O 1
ATOM 768 N N . LEU A 1 98 ? -6.147 -5.802 14.649 1.00 86.06 98 LEU A N 1
ATOM 769 C CA . LEU A 1 98 ? -5.947 -4.504 15.300 1.00 86.06 98 LEU A CA 1
ATOM 770 C C . LEU A 1 98 ? -7.222 -3.645 15.332 1.00 86.06 98 LEU A C 1
ATOM 772 O O . LEU A 1 98 ? -7.443 -2.924 16.306 1.00 86.06 98 LEU A O 1
ATOM 776 N N . TYR A 1 99 ? -8.046 -3.732 14.284 1.00 84.19 99 TYR A N 1
ATOM 777 C CA . TYR A 1 99 ? -9.323 -3.021 14.181 1.00 84.19 99 TYR A CA 1
ATOM 778 C C . TYR A 1 99 ? -10.549 -3.917 14.405 1.00 84.19 99 TYR A C 1
ATOM 780 O O . TYR A 1 99 ? -11.658 -3.399 14.461 1.00 84.19 99 TYR A O 1
ATOM 788 N N . GLY A 1 100 ? -10.385 -5.240 14.504 1.00 86.06 100 GLY A N 1
ATOM 789 C CA . GLY A 1 100 ? -11.505 -6.184 14.621 1.00 86.06 100 GLY A CA 1
ATOM 790 C C . GLY A 1 100 ? -12.382 -6.287 13.364 1.00 86.06 100 GLY A C 1
ATOM 791 O O . GLY A 1 100 ? -13.506 -6.773 13.444 1.00 86.06 100 GLY A O 1
ATOM 792 N N . MET A 1 101 ? -11.898 -5.829 12.202 1.00 90.06 101 MET A N 1
ATOM 793 C CA . MET A 1 101 ? -12.676 -5.757 10.960 1.00 90.06 101 MET A CA 1
ATOM 794 C C . MET A 1 101 ? -12.208 -6.813 9.941 1.00 90.06 101 MET A C 1
ATOM 796 O O . MET A 1 101 ? -11.105 -6.681 9.397 1.00 90.06 101 MET A O 1
ATOM 800 N N . PRO A 1 102 ? -13.041 -7.807 9.566 1.00 92.75 102 PRO A N 1
ATOM 801 C CA . PRO A 1 102 ? -12.659 -8.833 8.588 1.00 92.75 102 PRO A CA 1
ATOM 802 C C . PRO A 1 102 ? -12.426 -8.266 7.179 1.00 92.75 102 PRO A C 1
ATOM 804 O O . PRO A 1 102 ? -11.760 -8.901 6.366 1.00 92.75 102 PRO A O 1
ATOM 807 N N . LEU A 1 103 ? -12.912 -7.048 6.898 1.00 95.25 103 LEU A N 1
ATOM 808 C CA . LEU A 1 103 ? -12.666 -6.302 5.658 1.00 95.25 103 LEU A CA 1
ATOM 809 C C . LEU A 1 103 ? -11.180 -6.304 5.252 1.00 95.25 103 LEU A C 1
ATOM 811 O O . LEU A 1 103 ? -10.860 -6.454 4.072 1.00 95.25 103 LEU A O 1
ATOM 815 N N . PHE A 1 104 ? -10.272 -6.183 6.224 1.00 94.88 104 PHE A N 1
ATOM 816 C CA . PHE A 1 104 ? -8.833 -6.169 5.966 1.00 94.88 104 PHE A CA 1
ATOM 817 C C . PHE A 1 104 ? -8.284 -7.521 5.490 1.00 94.88 104 PHE A C 1
ATOM 819 O O . PHE A 1 104 ? -7.340 -7.527 4.702 1.00 94.88 104 PHE A O 1
ATOM 826 N N . LEU A 1 105 ? -8.891 -8.652 5.877 1.00 97.12 105 LEU A N 1
ATOM 827 C CA . LEU A 1 105 ? -8.510 -9.974 5.358 1.00 97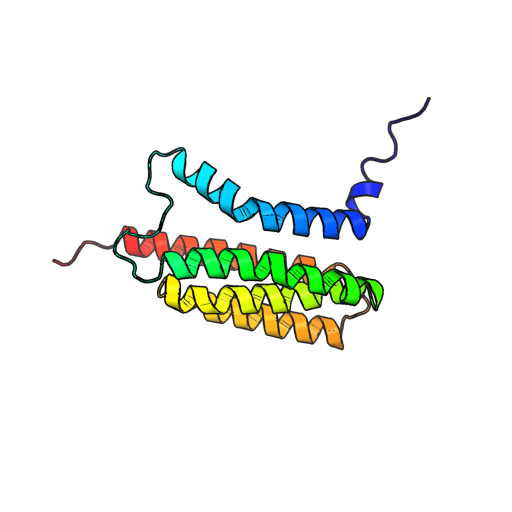.12 105 LEU A CA 1
ATOM 828 C C . LEU A 1 105 ? -8.854 -10.105 3.875 1.00 97.12 105 LEU A C 1
ATOM 830 O O . LEU A 1 105 ? -8.044 -10.607 3.098 1.00 97.12 105 LEU A O 1
ATOM 834 N N . TYR A 1 106 ? -10.027 -9.613 3.468 1.00 97.69 106 TYR A N 1
ATOM 835 C CA . TYR A 1 106 ? -10.425 -9.613 2.060 1.00 97.69 106 TYR A CA 1
ATOM 836 C C . TYR A 1 106 ? -9.506 -8.722 1.223 1.00 97.69 106 TYR A C 1
ATOM 838 O O . TYR A 1 106 ? -9.030 -9.153 0.173 1.00 97.69 106 TYR A O 1
ATOM 846 N N . LEU A 1 107 ? -9.194 -7.515 1.708 1.00 97.94 107 LEU A N 1
ATOM 847 C CA . LEU A 1 107 ? -8.248 -6.619 1.039 1.00 97.94 107 LEU A CA 1
ATOM 848 C C . LEU A 1 107 ? -6.862 -7.264 0.902 1.00 97.94 107 LEU A C 1
ATOM 850 O O . LEU A 1 107 ? -6.287 -7.259 -0.187 1.00 97.94 107 LEU A O 1
ATOM 854 N N . ALA A 1 108 ? -6.346 -7.848 1.987 1.00 98.12 108 ALA A N 1
ATOM 855 C CA . ALA A 1 108 ? -5.064 -8.542 1.997 1.00 98.12 108 ALA A CA 1
ATOM 856 C C . ALA A 1 108 ? -5.032 -9.687 0.976 1.00 98.12 108 ALA A C 1
ATOM 858 O O . ALA A 1 108 ? -4.122 -9.751 0.148 1.00 98.12 108 ALA A O 1
ATOM 859 N N . GLY A 1 109 ? -6.052 -10.550 0.992 1.00 98.31 109 GLY A N 1
ATOM 860 C CA . GLY A 1 109 ? -6.171 -11.677 0.070 1.00 98.31 109 GLY A CA 1
ATOM 861 C C . GLY A 1 109 ? -6.219 -11.238 -1.392 1.00 98.31 109 GLY A C 1
ATOM 862 O O . GLY A 1 109 ? -5.484 -11.785 -2.213 1.00 98.31 109 GLY A O 1
ATOM 863 N N . ILE A 1 110 ? -7.013 -10.211 -1.713 1.00 98.38 110 ILE A N 1
ATOM 864 C CA . ILE A 1 110 ? -7.115 -9.667 -3.076 1.00 98.38 110 ILE A CA 1
ATOM 865 C C . ILE A 1 110 ? -5.771 -9.105 -3.540 1.00 98.38 110 ILE A C 1
ATOM 867 O O . ILE A 1 110 ? -5.329 -9.427 -4.642 1.00 98.38 110 ILE A O 1
ATOM 871 N N . LEU A 1 111 ? -5.100 -8.291 -2.721 1.00 98.62 111 LEU A N 1
ATOM 872 C CA . LEU A 1 111 ? -3.818 -7.689 -3.095 1.00 98.62 111 LEU A CA 1
ATOM 873 C C . LEU A 1 111 ? -2.727 -8.746 -3.302 1.00 98.62 111 LEU A C 1
ATOM 875 O O . LEU A 1 111 ? -2.014 -8.687 -4.304 1.00 98.62 111 LEU A O 1
ATOM 879 N N . ILE A 1 112 ? -2.631 -9.736 -2.411 1.00 98.75 112 ILE A N 1
ATOM 880 C CA . ILE A 1 112 ? -1.657 -10.828 -2.533 1.00 98.75 112 ILE A CA 1
ATOM 881 C C . ILE A 1 112 ? -1.948 -11.660 -3.784 1.00 98.75 112 ILE A C 1
ATOM 883 O O . ILE A 1 112 ? -1.060 -11.836 -4.620 1.00 98.75 112 ILE A O 1
ATOM 887 N N . ALA A 1 113 ? -3.185 -12.137 -3.945 1.00 98.50 113 ALA A N 1
ATOM 888 C CA . ALA A 1 113 ? -3.560 -12.990 -5.068 1.00 98.50 113 ALA A CA 1
ATOM 889 C C . ALA A 1 113 ? -3.352 -12.274 -6.408 1.00 98.50 113 ALA A C 1
ATOM 891 O O . ALA A 1 113 ? -2.716 -12.821 -7.310 1.00 98.50 113 ALA A O 1
ATOM 892 N N . MET A 1 114 ? -3.808 -11.024 -6.525 1.00 98.19 114 MET A N 1
ATOM 893 C CA . MET A 1 114 ? -3.625 -10.238 -7.745 1.00 98.19 114 MET A CA 1
ATOM 894 C C . MET A 1 114 ? -2.156 -9.896 -7.994 1.00 98.19 114 MET A C 1
ATOM 896 O O . MET A 1 114 ? -1.726 -9.932 -9.144 1.00 98.19 114 MET A O 1
ATOM 900 N N . GLY A 1 115 ? -1.362 -9.627 -6.954 1.00 97.94 115 GLY A N 1
ATOM 901 C CA . GLY A 1 115 ? 0.083 -9.436 -7.088 1.00 97.94 115 GLY A CA 1
ATOM 902 C C . GLY A 1 115 ? 0.765 -10.662 -7.701 1.00 97.94 115 GLY A C 1
ATOM 903 O O . GLY A 1 115 ? 1.494 -10.538 -8.684 1.00 97.94 115 GLY A O 1
ATOM 904 N N . VAL A 1 116 ? 0.459 -11.862 -7.201 1.00 98.12 116 VAL A N 1
ATOM 905 C CA . VAL A 1 116 ? 0.996 -13.124 -7.744 1.00 98.12 116 VAL A CA 1
ATOM 906 C C . VAL A 1 116 ? 0.533 -13.360 -9.186 1.00 98.12 116 VAL A C 1
ATOM 908 O O . VAL A 1 116 ? 1.356 -13.665 -10.054 1.00 98.12 116 VAL A O 1
ATOM 911 N N . VAL A 1 117 ? -0.761 -13.172 -9.466 1.00 98.19 117 VAL A N 1
ATOM 912 C CA . VAL A 1 117 ? -1.336 -13.338 -10.812 1.00 98.19 117 VAL A CA 1
ATOM 913 C C . VAL A 1 117 ? -0.693 -12.372 -11.809 1.00 98.19 117 VAL A C 1
ATOM 915 O O . VAL A 1 117 ? -0.283 -12.787 -12.892 1.00 98.19 117 VAL A O 1
ATOM 918 N N . ILE A 1 118 ? -0.545 -11.095 -11.456 1.00 97.25 118 ILE A N 1
ATOM 919 C CA . ILE A 1 118 ? 0.068 -10.099 -12.342 1.00 97.25 118 ILE A CA 1
ATOM 920 C C . ILE A 1 118 ? 1.551 -10.419 -12.563 1.00 97.25 118 ILE A C 1
ATOM 922 O O . ILE A 1 118 ? 2.018 -10.343 -13.700 1.00 97.25 118 ILE A O 1
ATOM 926 N N . ALA A 1 119 ? 2.276 -10.838 -11.522 1.00 95.81 119 ALA A N 1
ATOM 927 C CA . ALA A 1 119 ? 3.683 -11.218 -11.639 1.00 95.81 119 ALA A CA 1
ATOM 928 C C . ALA A 1 119 ? 3.909 -12.405 -12.593 1.00 95.81 119 ALA A C 1
ATOM 930 O O . ALA A 1 119 ? 4.904 -12.416 -13.314 1.00 95.81 119 ALA A O 1
ATOM 931 N N . HIS A 1 120 ? 3.001 -13.386 -12.622 1.00 95.88 120 HIS A N 1
ATOM 932 C CA . HIS A 1 120 ? 3.126 -14.559 -13.497 1.00 95.88 120 HIS A CA 1
ATOM 933 C C . HIS A 1 120 ? 2.592 -14.317 -14.910 1.00 95.88 120 HIS A C 1
ATOM 935 O O . HIS A 1 120 ? 3.274 -14.614 -15.889 1.00 95.88 120 HIS A O 1
ATOM 941 N N . TYR A 1 121 ? 1.383 -13.771 -15.027 1.00 96.44 121 TYR A N 1
ATOM 942 C CA . TYR A 1 121 ? 0.645 -13.760 -16.293 1.00 96.44 121 TYR A CA 1
ATOM 943 C C . TYR A 1 121 ? 0.705 -12.415 -17.025 1.00 96.44 121 TYR A C 1
ATOM 945 O O . TYR A 1 121 ? 0.504 -12.366 -18.236 1.00 96.44 121 TYR A O 1
ATOM 953 N N . PHE A 1 122 ? 1.023 -11.323 -16.322 1.00 92.81 122 PHE A N 1
ATOM 954 C CA . PHE A 1 122 ? 0.981 -9.959 -16.863 1.00 92.81 122 PHE A CA 1
ATOM 955 C C . PHE A 1 122 ? 2.290 -9.183 -16.643 1.00 92.81 122 PHE A C 1
ATOM 957 O O . PHE A 1 122 ? 2.316 -7.952 -16.672 1.00 92.81 122 PHE A O 1
ATOM 964 N N . SER A 1 123 ? 3.413 -9.895 -16.507 1.00 85.94 123 SER A N 1
ATOM 965 C CA . SER A 1 123 ? 4.754 -9.343 -16.245 1.00 85.94 123 SER A CA 1
ATOM 966 C C . SER A 1 123 ? 5.341 -8.474 -17.364 1.00 85.94 123 SER A C 1
ATOM 968 O O . SER A 1 123 ? 6.473 -8.006 -17.259 1.00 85.94 123 SER A O 1
ATOM 970 N N . ARG A 1 124 ? 4.594 -8.232 -18.445 1.00 88.50 124 ARG A N 1
ATOM 971 C CA . ARG A 1 124 ? 4.975 -7.308 -19.524 1.00 88.50 124 ARG A CA 1
ATOM 972 C C . ARG A 1 124 ? 4.487 -5.879 -19.284 1.00 88.50 124 ARG A C 1
ATOM 974 O O . ARG A 1 124 ? 4.963 -4.967 -19.955 1.00 88.50 124 ARG A O 1
ATOM 981 N N . THR A 1 125 ? 3.564 -5.672 -18.344 1.00 90.06 125 THR A N 1
ATOM 982 C CA . THR A 1 125 ? 2.937 -4.368 -18.106 1.00 90.06 125 THR A CA 1
ATOM 983 C C . THR A 1 125 ? 3.353 -3.802 -16.755 1.00 90.06 125 THR A C 1
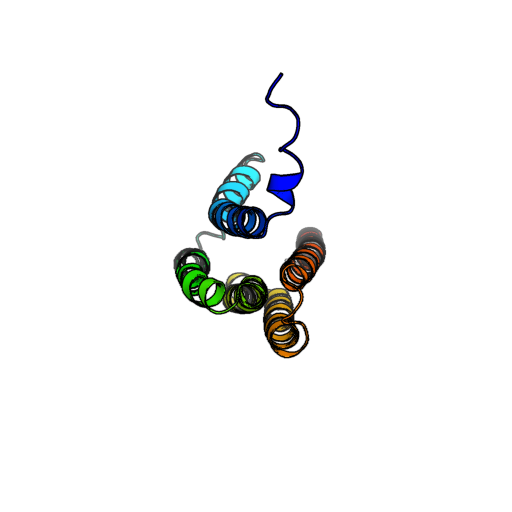ATOM 985 O O . THR A 1 125 ? 2.849 -4.219 -15.717 1.00 90.06 125 THR A O 1
ATOM 988 N N . PHE A 1 126 ? 4.225 -2.792 -16.777 1.00 90.00 126 PHE A N 1
ATOM 989 C CA . PHE A 1 126 ? 4.744 -2.143 -15.571 1.00 90.00 126 PHE A CA 1
ATOM 990 C C . PHE A 1 126 ? 3.640 -1.602 -14.646 1.00 90.00 126 PHE A C 1
ATOM 992 O O . PHE A 1 126 ? 3.634 -1.869 -13.450 1.00 90.00 126 PHE A O 1
ATOM 999 N N . SER A 1 127 ? 2.684 -0.846 -15.189 1.00 92.81 127 SER A N 1
ATOM 1000 C CA . SER A 1 127 ? 1.721 -0.069 -14.397 1.00 92.81 127 SER A CA 1
ATOM 1001 C C . SER A 1 127 ? 0.473 -0.839 -13.960 1.00 92.81 127 SER A C 1
ATOM 1003 O O . SER A 1 127 ? -0.302 -0.313 -13.162 1.00 92.81 127 SER A O 1
ATOM 1005 N N . LEU A 1 128 ? 0.252 -2.064 -14.453 1.00 93.12 128 LEU A N 1
ATOM 1006 C CA . LEU A 1 128 ? -0.996 -2.794 -14.205 1.00 93.12 128 LEU A CA 1
ATOM 1007 C C . LEU A 1 128 ? -1.212 -3.044 -12.708 1.00 93.12 128 LEU A C 1
ATOM 1009 O O . LEU A 1 128 ? -2.288 -2.762 -12.187 1.00 93.12 128 LEU A O 1
ATOM 1013 N N . GLY A 1 129 ? -0.168 -3.494 -12.005 1.00 94.38 129 GLY A N 1
ATOM 1014 C CA . GLY A 1 129 ? -0.234 -3.699 -10.558 1.00 94.38 129 GLY A CA 1
ATOM 1015 C C . GLY A 1 129 ? -0.563 -2.415 -9.791 1.00 94.38 129 GLY A C 1
ATOM 1016 O O . GLY A 1 129 ? -1.368 -2.445 -8.867 1.00 94.38 129 GLY A O 1
ATOM 1017 N N . ALA A 1 130 ? -0.020 -1.269 -10.219 1.00 95.00 130 ALA A N 1
ATOM 1018 C CA . ALA A 1 130 ? -0.293 0.023 -9.589 1.00 95.00 130 ALA A CA 1
ATOM 1019 C C . ALA A 1 130 ? -1.774 0.415 -9.698 1.00 95.00 130 ALA A C 1
ATOM 1021 O O . ALA A 1 130 ? -2.384 0.811 -8.705 1.00 95.00 130 ALA A O 1
ATOM 1022 N N . TRP A 1 131 ? -2.360 0.270 -10.890 1.00 96.12 131 TRP A N 1
ATOM 1023 C CA . TRP A 1 131 ? -3.767 0.597 -11.130 1.00 96.12 131 TRP A CA 1
ATOM 1024 C C . TRP A 1 131 ? -4.717 -0.325 -10.371 1.00 96.12 131 TRP A C 1
ATOM 1026 O O . TRP A 1 131 ? -5.642 0.159 -9.721 1.00 96.12 131 TRP A O 1
ATOM 1036 N N . ILE A 1 132 ? -4.470 -1.637 -10.410 1.00 97.38 132 ILE A N 1
ATOM 1037 C CA . ILE A 1 132 ? -5.301 -2.617 -9.701 1.00 97.38 132 ILE A CA 1
ATOM 1038 C C . ILE A 1 132 ? -5.220 -2.400 -8.188 1.00 97.38 132 ILE A C 1
ATOM 1040 O O . ILE A 1 132 ? -6.256 -2.369 -7.523 1.00 97.38 132 ILE A O 1
ATOM 1044 N N . ALA A 1 133 ? -4.019 -2.185 -7.644 1.00 97.06 133 ALA A N 1
ATOM 1045 C CA . ALA A 1 133 ? -3.845 -1.879 -6.228 1.00 97.06 133 ALA A CA 1
ATOM 1046 C C . ALA A 1 133 ? -4.565 -0.584 -5.834 1.00 97.06 133 ALA A C 1
ATOM 1048 O O . ALA A 1 133 ? -5.320 -0.574 -4.866 1.00 97.06 133 ALA A O 1
ATOM 1049 N N . GLY A 1 134 ? -4.376 0.494 -6.601 1.00 96.06 134 GLY A N 1
ATOM 1050 C CA . GLY A 1 134 ? -5.015 1.783 -6.339 1.00 96.06 134 GLY A CA 1
ATOM 1051 C C . GLY A 1 134 ? -6.541 1.697 -6.349 1.00 96.06 134 GLY A C 1
ATOM 1052 O O . GLY A 1 134 ? -7.187 2.203 -5.432 1.00 96.06 134 GLY A O 1
ATOM 1053 N N . LEU A 1 135 ? -7.118 1.001 -7.334 1.00 97.56 135 LEU A N 1
ATOM 1054 C CA . LEU A 1 135 ? -8.563 0.789 -7.417 1.00 97.56 135 LEU A CA 1
ATOM 1055 C C . LEU A 1 135 ? -9.084 -0.051 -6.244 1.00 97.56 135 LEU A C 1
ATOM 1057 O O . LEU A 1 135 ? -10.102 0.307 -5.650 1.00 97.56 135 LEU A O 1
ATOM 1061 N N . ALA A 1 136 ? -8.381 -1.128 -5.879 1.00 97.31 136 ALA A N 1
ATOM 1062 C CA . ALA A 1 136 ? -8.749 -1.966 -4.740 1.00 97.31 136 ALA A CA 1
ATOM 1063 C C . ALA A 1 136 ? -8.731 -1.165 -3.430 1.00 97.31 136 ALA A C 1
ATOM 1065 O O . ALA A 1 136 ? -9.719 -1.164 -2.699 1.00 97.31 136 ALA A O 1
ATOM 1066 N N . LEU A 1 137 ? -7.653 -0.422 -3.162 1.00 96.25 137 LEU A N 1
ATOM 1067 C CA . LEU A 1 137 ? -7.538 0.429 -1.975 1.00 96.25 137 LEU A CA 1
ATOM 1068 C C . LEU A 1 137 ? -8.635 1.494 -1.931 1.00 96.25 137 LEU A C 1
ATOM 1070 O O . LEU A 1 137 ? -9.236 1.708 -0.881 1.00 96.25 137 LEU A O 1
ATOM 1074 N N . PHE A 1 138 ? -8.923 2.138 -3.062 1.00 95.75 138 PHE A N 1
ATOM 1075 C CA . PHE A 1 138 ? -9.962 3.160 -3.149 1.00 95.75 138 PHE A CA 1
ATOM 1076 C C . PHE A 1 138 ? -11.359 2.587 -2.869 1.00 95.75 138 PHE A C 1
ATOM 1078 O O . PHE A 1 138 ? -12.101 3.136 -2.051 1.00 95.75 138 PHE A O 1
ATOM 1085 N N . ALA A 1 139 ? -11.701 1.453 -3.488 1.00 96.69 139 ALA A N 1
ATOM 1086 C CA . ALA A 1 139 ? -12.977 0.779 -3.265 1.00 96.69 139 ALA A CA 1
ATOM 1087 C C . ALA A 1 139 ? -13.132 0.335 -1.801 1.00 96.69 139 ALA A C 1
ATOM 1089 O O . ALA A 1 139 ? -14.148 0.620 -1.165 1.00 96.69 139 ALA A O 1
ATOM 1090 N N . PHE A 1 140 ? -12.104 -0.299 -1.233 1.00 96.00 140 PHE A N 1
ATOM 1091 C CA . PHE A 1 140 ? -12.128 -0.760 0.155 1.00 96.00 140 PHE A CA 1
ATOM 1092 C C . PHE A 1 140 ? -12.136 0.388 1.166 1.00 96.00 140 PHE A C 1
ATOM 1094 O O . PHE A 1 140 ? -12.777 0.260 2.208 1.00 96.00 140 PHE A O 1
ATOM 1101 N N . ALA A 1 141 ? -11.504 1.524 0.862 1.00 92.88 141 ALA A N 1
ATOM 1102 C CA . ALA A 1 141 ? -11.601 2.722 1.692 1.00 92.88 141 ALA A CA 1
ATOM 1103 C C . ALA A 1 141 ? -13.043 3.250 1.753 1.00 92.88 141 ALA A C 1
ATOM 1105 O O . ALA A 1 141 ? -13.519 3.620 2.829 1.00 92.88 141 ALA A O 1
ATOM 1106 N N . TRP A 1 142 ? -13.761 3.246 0.625 1.00 94.25 142 TRP A N 1
ATOM 1107 C CA . TRP A 1 142 ? -15.167 3.651 0.591 1.00 94.25 142 TRP A CA 1
ATOM 1108 C C . TRP A 1 142 ? -16.068 2.676 1.358 1.00 94.25 142 TRP A C 1
ATOM 1110 O O . TRP A 1 142 ? -16.879 3.101 2.184 1.00 94.25 142 TRP A O 1
ATOM 1120 N N . ILE A 1 143 ? -15.879 1.370 1.145 1.00 93.69 143 ILE A N 1
ATOM 1121 C CA . ILE A 1 143 ? -16.613 0.315 1.860 1.00 93.69 143 ILE A CA 1
ATOM 1122 C C . ILE A 1 143 ? -16.363 0.427 3.369 1.00 93.69 143 ILE A C 1
ATOM 1124 O O . ILE A 1 143 ? -17.314 0.519 4.143 1.00 93.69 143 ILE A O 1
ATOM 1128 N N . GLY A 1 144 ? -15.101 0.510 3.793 1.00 89.75 144 GLY A N 1
ATOM 1129 C CA . GLY A 1 144 ? -14.733 0.647 5.202 1.00 89.75 144 GLY A CA 1
ATOM 1130 C C . GLY A 1 144 ? -15.319 1.900 5.847 1.00 89.75 144 GLY A C 1
ATOM 1131 O O . GLY A 1 144 ? -15.845 1.827 6.957 1.00 89.75 144 GLY A O 1
ATOM 1132 N N . ARG A 1 145 ? -15.321 3.032 5.128 1.00 88.56 145 ARG A N 1
ATOM 1133 C CA . ARG A 1 145 ? -15.986 4.257 5.591 1.00 88.56 145 ARG A CA 1
ATOM 1134 C C . ARG A 1 145 ? -17.480 4.034 5.812 1.00 88.56 145 ARG A C 1
ATOM 1136 O O . ARG A 1 145 ? -17.981 4.447 6.851 1.00 88.56 145 ARG A O 1
ATOM 1143 N N . SER A 1 146 ? -18.171 3.396 4.864 1.00 90.12 146 SER A N 1
ATOM 1144 C CA . SER A 1 146 ? -19.616 3.154 4.967 1.00 90.12 146 SER A CA 1
ATOM 1145 C C . SER A 1 146 ? -19.980 2.279 6.174 1.00 90.12 146 SER A C 1
ATOM 1147 O O . SER A 1 146 ? -20.904 2.624 6.912 1.00 90.12 146 SER A O 1
ATOM 1149 N N . ILE A 1 147 ? -19.195 1.224 6.434 1.00 87.81 147 ILE A N 1
ATOM 1150 C CA . ILE A 1 147 ? -19.366 0.325 7.585 1.00 87.81 147 ILE A CA 1
ATOM 1151 C C . ILE A 1 147 ? -19.177 1.104 8.892 1.00 87.81 147 ILE A C 1
ATOM 1153 O O . ILE A 1 147 ? -20.072 1.121 9.735 1.00 87.81 147 ILE A O 1
ATOM 1157 N N . ALA A 1 148 ? -18.070 1.844 9.017 1.00 84.50 148 ALA A N 1
ATOM 1158 C CA . ALA A 1 148 ? -17.763 2.609 10.225 1.00 84.50 148 ALA A CA 1
ATOM 1159 C C . ALA A 1 148 ? -18.804 3.705 10.525 1.00 84.50 148 ALA A C 1
ATOM 1161 O O . ALA A 1 148 ? -19.144 3.948 11.683 1.00 84.50 148 ALA A O 1
ATOM 1162 N N . THR A 1 149 ? -19.341 4.377 9.499 1.00 84.62 149 THR A N 1
ATOM 1163 C CA . THR A 1 149 ? -20.418 5.364 9.697 1.00 84.62 149 THR A CA 1
ATOM 1164 C C . THR A 1 149 ? -21.754 4.727 10.079 1.00 84.62 149 THR A C 1
ATOM 1166 O O . THR A 1 149 ? -22.531 5.352 10.802 1.00 84.62 149 THR A O 1
ATOM 1169 N N . GLY A 1 150 ? -22.021 3.502 9.614 1.00 81.06 150 GLY A N 1
ATOM 1170 C CA . GLY A 1 150 ? -23.223 2.752 9.973 1.00 81.06 150 GLY A CA 1
ATOM 1171 C C . GLY A 1 150 ? -23.224 2.355 11.448 1.00 81.06 150 GLY A C 1
ATOM 1172 O O . GLY A 1 150 ? -24.193 2.631 12.150 1.00 81.06 150 GLY A O 1
ATOM 1173 N N . GLU A 1 151 ? -22.109 1.807 11.936 1.00 77.62 151 GLU A N 1
ATOM 1174 C CA . GLU A 1 151 ? -21.930 1.449 13.352 1.00 77.62 151 GLU A CA 1
ATOM 1175 C C . GLU A 1 151 ? -22.068 2.664 14.281 1.00 77.62 151 GLU A C 1
ATOM 1177 O O . GLU A 1 151 ? -22.727 2.584 15.313 1.00 77.62 151 GLU A O 1
ATOM 1182 N N . ALA A 1 152 ? -21.524 3.821 13.887 1.00 74.12 152 ALA A N 1
ATOM 1183 C CA . ALA A 1 152 ? -21.623 5.054 14.671 1.00 74.12 152 ALA A CA 1
ATOM 1184 C C . ALA A 1 152 ? -23.046 5.645 14.746 1.00 74.12 152 ALA A C 1
ATOM 1186 O O . ALA A 1 152 ? -23.308 6.484 15.606 1.00 74.12 152 ALA A O 1
ATOM 1187 N N . SER A 1 153 ? -23.940 5.254 13.832 1.00 74.88 153 SER A N 1
ATOM 1188 C CA . SER A 1 153 ? -25.316 5.766 13.753 1.00 74.88 153 SER A CA 1
ATOM 1189 C C . SER A 1 153 ? -26.336 4.838 14.425 1.00 74.88 153 SER A C 1
ATOM 1191 O O . SER A 1 153 ? -27.502 5.212 14.556 1.00 74.88 153 SER A O 1
ATOM 1193 N N . ALA A 1 154 ? -25.925 3.632 14.832 1.00 70.94 154 ALA A N 1
ATOM 1194 C CA . ALA A 1 154 ? -26.795 2.680 15.510 1.00 70.94 154 ALA A CA 1
ATOM 1195 C C . ALA A 1 154 ? -27.109 3.165 16.945 1.00 70.94 154 ALA A C 1
ATOM 1197 O O . ALA A 1 154 ? -26.190 3.580 17.655 1.00 70.94 154 ALA A O 1
ATOM 1198 N N . PRO A 1 155 ? -28.378 3.125 17.401 1.00 56.97 155 PRO A N 1
ATOM 1199 C CA . PRO A 1 155 ? -28.725 3.477 18.775 1.00 56.97 155 PRO A CA 1
ATOM 1200 C C . PRO A 1 155 ? -27.977 2.573 19.757 1.00 56.97 155 PRO A C 1
ATOM 1202 O O . PRO A 1 155 ? -27.981 1.353 19.597 1.00 56.97 155 PRO A O 1
ATOM 1205 N N . SER A 1 156 ? -27.360 3.157 20.784 1.00 58.31 156 SER A N 1
ATOM 1206 C CA . SER A 1 156 ? -26.746 2.396 21.869 1.00 58.31 156 SER A CA 1
ATOM 1207 C C . SER A 1 156 ? -27.828 1.609 22.604 1.00 58.31 156 SER A C 1
ATOM 1209 O O . SER A 1 156 ? -28.587 2.177 23.387 1.00 58.31 156 SER A O 1
ATOM 1211 N N . THR A 1 157 ? -27.920 0.307 22.344 1.00 53.56 157 THR A N 1
ATOM 1212 C CA . THR A 1 157 ? -28.707 -0.616 23.162 1.00 53.56 157 THR A CA 1
ATOM 1213 C C . THR A 1 157 ? -27.925 -0.896 24.444 1.00 53.56 157 THR A C 1
ATOM 1215 O O . THR A 1 157 ? -27.192 -1.882 24.527 1.00 53.56 157 THR A O 1
ATOM 1218 N N . HIS A 1 158 ? -28.034 0.016 25.405 1.00 47.12 158 HIS A N 1
ATOM 1219 C CA . HIS A 1 158 ? -27.648 -0.177 26.799 1.00 47.12 158 HIS A CA 1
ATOM 1220 C C . HIS A 1 158 ? -28.779 0.313 27.694 1.00 47.12 158 HIS A C 1
ATOM 1222 O O . HIS A 1 158 ? -29.329 1.396 27.391 1.00 47.12 158 HIS A O 1
#